Protein AF-A0A954RUV0-F1 (afdb_monomer_lite)

Radius of gyration: 16.63 Å; chains: 1; bounding box: 47×40×35 Å

Secondary structure (DSSP, 8-state):
-TTHHHHTSSSSSHHHHHHHHHHHHTT--SEEE-TTSS-EEE--SSHHHHHHHHHHHHHHSTT-TT------------------------

Foldseek 3Di:
DVCCVVLVHQAVDPLQVVVQVVCVVVPQPQKDADDSDPDIDTDDDDPVRLVVVVVCCVVVCVVPPNPDDDDDDDDDDPDDDDDDDDPDDD

pLDDT: mean 91.55, std 8.01, range [54.66, 98.0]

Sequence (90 aa):
LCFAACQGGPYASPQLERIVAMVRNRGYAGVGQSSWGPTLFAFVDSPDAAREFCEWFERDSAGAEFGRVGLQIAAISNHGARVVTENRLA

Structure (mmCIF, N/CA/C/O backbone):
data_AF-A0A954RUV0-F1
#
_entry.id   AF-A0A954RUV0-F1
#
loop_
_atom_site.group_PDB
_atom_site.id
_atom_site.type_symbol
_atom_site.label_atom_id
_atom_site.label_alt_id
_atom_site.label_comp_id
_atom_site.label_asym_id
_atom_site.label_entity_id
_atom_site.label_seq_id
_atom_site.pdbx_PDB_ins_code
_atom_site.Cartn_x
_atom_site.Cartn_y
_atom_site.Cartn_z
_atom_site.occupancy
_atom_site.B_iso_or_equiv
_atom_site.auth_seq_id
_atom_site.auth_comp_id
_atom_site.auth_asym_id
_atom_site.auth_atom_id
_atom_site.pdbx_PDB_model_num
ATOM 1 N N . LEU A 1 1 ? -4.546 -15.024 13.776 1.00 80.62 1 LEU A N 1
ATOM 2 C CA . LEU A 1 1 ? -3.532 -14.129 13.166 1.00 80.62 1 LEU A CA 1
ATOM 3 C C . LEU A 1 1 ? -2.256 -14.213 14.002 1.00 80.62 1 LEU A C 1
ATOM 5 O O . LEU A 1 1 ? -2.299 -13.796 15.151 1.00 80.62 1 LEU A O 1
ATOM 9 N N . CYS A 1 2 ? -1.165 -14.787 13.479 1.00 84.44 2 CYS A N 1
ATOM 10 C CA . CYS A 1 2 ? 0.010 -15.177 14.284 1.00 84.44 2 CYS A CA 1
ATOM 11 C C . CYS A 1 2 ? 0.727 -14.018 15.009 1.00 84.44 2 CYS A C 1
ATOM 13 O O . CYS A 1 2 ? 1.310 -14.254 16.058 1.00 84.44 2 CYS A O 1
ATOM 15 N N . PHE A 1 3 ? 0.641 -12.778 14.506 1.00 88.44 3 PHE A N 1
ATOM 16 C CA . PHE A 1 3 ? 1.305 -11.597 15.091 1.00 88.44 3 PHE A CA 1
ATOM 17 C C . PHE A 1 3 ? 0.340 -10.532 15.631 1.00 88.44 3 PHE A C 1
ATOM 19 O O . PHE A 1 3 ? 0.775 -9.458 16.038 1.00 88.44 3 PHE A O 1
ATOM 26 N N . ALA A 1 4 ? -0.970 -10.804 15.662 1.00 89.56 4 ALA A N 1
ATOM 27 C CA . ALA A 1 4 ? -1.955 -9.783 16.026 1.00 89.56 4 ALA A CA 1
ATOM 28 C C . ALA A 1 4 ? -1.758 -9.228 17.444 1.00 89.56 4 ALA A C 1
ATOM 30 O O . ALA A 1 4 ? -1.947 -8.036 17.650 1.00 89.56 4 ALA A O 1
ATOM 31 N N . ALA A 1 5 ? -1.309 -10.056 18.392 1.00 89.06 5 ALA A N 1
ATOM 32 C CA . ALA A 1 5 ? -1.007 -9.611 19.753 1.00 89.06 5 ALA A CA 1
ATOM 33 C C . ALA A 1 5 ? 0.122 -8.563 19.806 1.00 89.06 5 ALA A C 1
ATOM 35 O O . ALA A 1 5 ? 0.082 -7.670 20.642 1.00 89.06 5 ALA A O 1
ATOM 36 N N . CYS A 1 6 ? 1.103 -8.643 18.900 1.00 87.81 6 CYS A N 1
ATOM 37 C CA . CYS A 1 6 ? 2.206 -7.683 18.814 1.00 87.81 6 CYS A CA 1
ATOM 38 C C . CYS A 1 6 ? 1.851 -6.450 17.972 1.00 87.81 6 CYS A C 1
ATOM 40 O O . CYS A 1 6 ? 2.404 -5.381 18.197 1.00 87.81 6 CYS A O 1
ATOM 42 N N . GLN A 1 7 ? 0.946 -6.596 16.998 1.00 87.12 7 GLN A N 1
ATOM 43 C CA . GLN A 1 7 ? 0.530 -5.510 16.101 1.00 87.12 7 GLN A CA 1
ATOM 44 C C . GLN A 1 7 ? -0.687 -4.727 16.603 1.00 87.12 7 GLN A C 1
ATOM 46 O O . GLN A 1 7 ? -0.992 -3.684 16.049 1.00 87.12 7 GLN A O 1
ATOM 51 N N . GLY A 1 8 ? -1.414 -5.218 17.607 1.00 86.06 8 GLY A N 1
ATOM 52 C CA . GLY A 1 8 ? -2.694 -4.628 18.014 1.00 86.06 8 GLY A CA 1
ATOM 53 C C . GLY A 1 8 ? -3.880 -5.034 17.129 1.00 86.06 8 GLY A C 1
ATOM 54 O O . GLY A 1 8 ? -4.942 -4.425 17.222 1.00 86.06 8 GLY A O 1
ATOM 55 N N . GLY A 1 9 ? -3.725 -6.068 16.291 1.00 92.00 9 GLY A N 1
ATOM 56 C CA . GLY A 1 9 ? -4.768 -6.557 15.388 1.00 92.00 9 GLY A CA 1
ATOM 57 C C . GLY A 1 9 ? -4.238 -7.142 14.070 1.00 92.00 9 GLY A C 1
ATOM 58 O O . GLY A 1 9 ? -3.045 -7.441 13.948 1.00 92.00 9 GLY A O 1
ATOM 59 N N . PRO A 1 10 ? -5.110 -7.334 13.059 1.00 93.44 10 PRO A N 1
ATOM 60 C CA . PRO A 1 10 ? -4.683 -7.664 11.693 1.00 93.44 10 PRO A CA 1
ATOM 61 C C . PRO A 1 10 ? -3.772 -6.593 11.073 1.00 93.44 10 PRO A C 1
ATOM 63 O O . PRO A 1 10 ? -2.943 -6.927 10.229 1.00 93.44 10 PRO A O 1
ATOM 66 N N . TYR A 1 11 ? -3.897 -5.346 11.532 1.00 94.94 11 TYR A N 1
ATOM 67 C CA . TYR A 1 11 ? -3.071 -4.189 11.177 1.00 94.94 11 TYR A CA 1
ATOM 68 C C . TYR A 1 11 ? -2.674 -3.427 12.451 1.00 94.94 11 TYR A C 1
ATOM 70 O O . TYR A 1 11 ? -3.210 -3.708 13.522 1.00 94.94 11 TYR A O 1
ATOM 78 N N . ALA A 1 12 ? -1.760 -2.459 12.332 1.00 94.38 12 ALA A N 1
ATOM 79 C CA . ALA A 1 12 ? -1.184 -1.726 13.462 1.00 94.38 12 ALA A CA 1
ATOM 80 C C . ALA A 1 12 ? -2.184 -0.830 14.219 1.00 94.38 12 ALA A C 1
ATOM 82 O O . ALA A 1 12 ? -1.924 -0.419 15.349 1.00 94.38 12 ALA A O 1
ATOM 83 N N . SER A 1 13 ? -3.315 -0.482 13.596 1.00 93.12 13 SER A N 1
ATOM 84 C CA . SER A 1 13 ? -4.377 0.293 14.238 1.00 93.12 13 SER A CA 1
ATOM 85 C C . SER A 1 13 ? -5.736 0.125 13.538 1.00 93.12 13 SER A C 1
ATOM 87 O O . SER A 1 13 ? -5.780 -0.201 12.344 1.00 93.12 13 SER A O 1
ATOM 89 N N . PRO A 1 14 ? -6.856 0.422 14.229 1.00 92.19 14 PRO A N 1
ATOM 90 C CA . PRO A 1 14 ? -8.190 0.442 13.619 1.00 92.19 14 PRO A CA 1
ATOM 91 C C . PRO A 1 14 ? -8.323 1.431 12.449 1.00 92.19 14 PRO A C 1
ATOM 93 O O . PRO A 1 14 ? -9.147 1.246 11.557 1.00 92.19 14 PRO A O 1
ATOM 96 N N . GLN A 1 15 ? -7.532 2.508 12.441 1.00 93.44 15 GLN A N 1
ATOM 97 C CA . GLN A 1 15 ? -7.459 3.468 11.338 1.00 93.44 15 GLN A CA 1
ATOM 98 C C . GLN A 1 15 ? -6.944 2.779 10.070 1.00 93.44 15 GLN A C 1
ATOM 100 O O . GLN A 1 15 ? -7.567 2.894 9.017 1.00 93.44 15 GLN A O 1
ATOM 105 N N . LEU A 1 16 ? -5.842 2.028 10.177 1.00 94.69 16 LEU A N 1
ATOM 106 C CA . LEU A 1 16 ? -5.276 1.297 9.043 1.00 94.69 16 LEU A CA 1
ATOM 107 C C . LEU A 1 16 ? -6.224 0.205 8.549 1.00 94.69 16 LEU A C 1
ATOM 109 O O . LEU A 1 16 ? -6.396 0.052 7.345 1.00 94.69 16 LEU A O 1
ATOM 113 N N . GLU A 1 17 ? -6.891 -0.503 9.461 1.00 94.38 17 GLU A N 1
ATOM 114 C CA . GLU A 1 17 ? -7.898 -1.504 9.099 1.00 94.38 17 GLU A CA 1
ATOM 115 C C . GLU A 1 17 ? -9.035 -0.9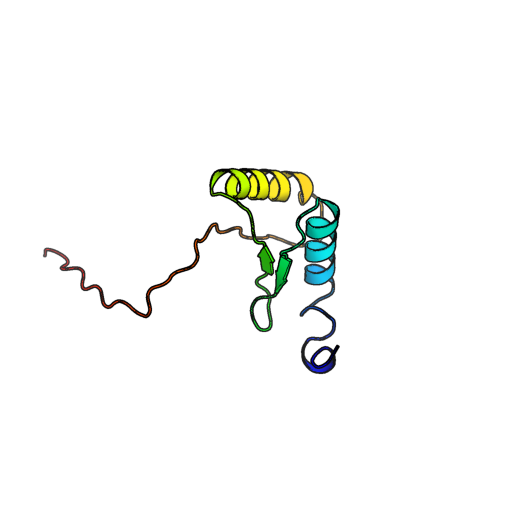06 8.260 1.00 94.38 17 GLU A C 1
ATOM 117 O O . GLU A 1 17 ? -9.404 -1.479 7.234 1.00 94.38 17 GLU A O 1
ATOM 122 N N . ARG A 1 18 ? -9.540 0.278 8.634 1.00 94.69 18 ARG A N 1
ATOM 123 C CA . ARG A 1 18 ? -10.568 0.986 7.857 1.00 94.69 18 ARG A CA 1
ATOM 124 C C . ARG A 1 18 ? -10.078 1.399 6.471 1.00 94.69 18 ARG A C 1
ATOM 126 O O . ARG A 1 18 ? -10.827 1.250 5.507 1.00 94.69 18 ARG A O 1
ATOM 133 N N . ILE A 1 19 ? -8.835 1.871 6.352 1.00 96.06 19 ILE A N 1
ATOM 134 C CA . ILE A 1 19 ? -8.244 2.207 5.049 1.00 96.06 19 ILE A CA 1
ATOM 135 C C . ILE A 1 19 ? -8.145 0.949 4.178 1.00 96.06 19 ILE A C 1
ATOM 137 O O . ILE A 1 19 ? -8.568 0.962 3.023 1.00 96.06 19 ILE A O 1
ATOM 141 N N . VAL A 1 20 ? -7.648 -0.161 4.730 1.00 96.50 20 VAL A N 1
ATOM 142 C CA . VAL A 1 20 ? -7.552 -1.425 3.990 1.00 96.50 20 VAL A CA 1
ATOM 143 C C . VAL A 1 20 ? -8.934 -1.928 3.567 1.00 96.50 20 VAL A C 1
ATOM 145 O O . VAL A 1 20 ? -9.102 -2.359 2.427 1.00 96.50 20 VAL A O 1
ATOM 148 N N . ALA A 1 21 ? -9.937 -1.840 4.443 1.00 95.31 21 ALA A N 1
ATOM 149 C CA . ALA A 1 21 ? -11.310 -2.205 4.113 1.00 95.31 21 ALA A CA 1
ATOM 150 C C . ALA A 1 21 ? -11.873 -1.341 2.973 1.00 95.31 21 ALA A C 1
ATOM 152 O O . ALA A 1 21 ? -12.429 -1.882 2.021 1.00 95.31 21 ALA A O 1
ATOM 153 N N . MET A 1 22 ? -11.670 -0.020 3.015 1.00 95.81 22 MET A N 1
ATOM 154 C CA . MET A 1 22 ? -12.083 0.902 1.949 1.00 95.81 22 MET A CA 1
ATOM 155 C C . MET A 1 22 ? -11.448 0.535 0.599 1.00 95.81 22 MET A C 1
ATOM 157 O O . MET A 1 22 ? -12.144 0.442 -0.411 1.00 95.81 22 MET A O 1
ATOM 161 N N . VAL A 1 23 ? -10.139 0.268 0.590 1.00 96.81 23 VAL A N 1
ATOM 162 C CA . VAL A 1 23 ? -9.391 -0.126 -0.614 1.00 96.81 23 VAL A CA 1
ATOM 163 C C . VAL A 1 23 ? -9.883 -1.468 -1.169 1.00 96.81 23 VAL A C 1
ATOM 165 O O . VAL A 1 23 ? -10.132 -1.581 -2.371 1.00 96.81 23 VAL A O 1
ATOM 168 N N . ARG A 1 24 ? -10.118 -2.466 -0.308 1.00 96.88 24 ARG A N 1
ATOM 169 C CA . ARG A 1 24 ? -10.678 -3.764 -0.726 1.00 96.88 24 ARG A CA 1
ATOM 170 C C . ARG A 1 24 ? -12.092 -3.639 -1.274 1.00 96.88 24 ARG A C 1
ATOM 172 O O . ARG A 1 24 ? -12.386 -4.234 -2.306 1.00 96.88 24 ARG A O 1
ATOM 179 N N . ASN A 1 25 ? -12.941 -2.835 -0.636 1.00 95.81 25 ASN A N 1
ATOM 180 C CA . ASN A 1 25 ? -14.316 -2.597 -1.083 1.00 95.81 25 ASN A CA 1
ATOM 181 C C . ASN A 1 25 ? -14.374 -1.945 -2.471 1.00 95.81 25 ASN A C 1
ATOM 183 O O . ASN A 1 25 ? -15.352 -2.130 -3.191 1.00 95.81 25 ASN A O 1
ATOM 187 N N . ARG A 1 26 ? -13.323 -1.220 -2.875 1.00 95.25 26 ARG A N 1
ATOM 188 C CA . ARG A 1 26 ? -13.204 -0.653 -4.224 1.00 95.25 26 ARG A CA 1
ATOM 189 C C . ARG A 1 26 ? -12.795 -1.675 -5.294 1.00 95.25 26 ARG A C 1
ATOM 191 O O . ARG A 1 26 ? -12.943 -1.378 -6.480 1.00 95.25 26 ARG A O 1
ATOM 198 N N . GLY A 1 27 ? -12.322 -2.856 -4.888 1.00 95.69 27 GLY A N 1
ATOM 199 C CA . GLY A 1 27 ? -11.906 -3.954 -5.768 1.00 95.69 27 GLY A CA 1
ATOM 200 C C . GLY A 1 27 ? -10.403 -4.254 -5.756 1.00 95.69 27 GLY A C 1
ATOM 201 O O . GLY A 1 27 ? -9.972 -5.206 -6.401 1.00 95.69 27 GLY A O 1
ATOM 202 N N . TYR A 1 28 ? -9.591 -3.497 -5.011 1.00 95.00 28 TYR A N 1
ATOM 203 C CA . TYR A 1 28 ? -8.148 -3.735 -4.930 1.00 95.00 28 TYR A CA 1
ATOM 204 C C . TYR A 1 28 ? -7.843 -4.856 -3.927 1.00 95.00 28 TYR A C 1
ATOM 206 O O . TYR A 1 28 ? -7.848 -4.653 -2.712 1.00 95.00 28 TYR A O 1
ATOM 214 N N . ALA A 1 29 ? -7.567 -6.061 -4.430 1.00 88.94 29 ALA A N 1
ATOM 215 C CA . ALA A 1 29 ? -7.280 -7.224 -3.586 1.00 88.94 29 ALA A CA 1
ATOM 216 C C . ALA A 1 29 ? -5.868 -7.189 -2.966 1.00 88.94 29 ALA A C 1
ATOM 218 O O . ALA A 1 29 ? -5.672 -7.624 -1.830 1.00 88.94 29 ALA A O 1
ATOM 219 N N . GLY A 1 30 ? -4.888 -6.649 -3.697 1.00 94.88 30 GLY A N 1
ATOM 220 C CA . GLY A 1 30 ? -3.470 -6.635 -3.330 1.00 94.88 30 GLY A CA 1
ATOM 221 C C . GLY A 1 30 ? -3.077 -5.528 -2.353 1.00 94.88 30 GLY A C 1
ATOM 222 O O . GLY A 1 30 ? -2.103 -4.834 -2.613 1.00 94.88 30 GLY A O 1
ATOM 223 N N . VAL A 1 31 ? -3.828 -5.339 -1.265 1.00 97.75 31 VAL A N 1
ATOM 224 C CA . VAL A 1 31 ? -3.575 -4.305 -0.245 1.00 97.75 31 VAL A CA 1
ATOM 225 C C . VAL A 1 31 ? -3.148 -4.908 1.094 1.00 97.75 31 VAL A C 1
ATOM 227 O O . VAL A 1 31 ? -3.714 -5.908 1.556 1.00 97.75 31 VAL A O 1
ATOM 230 N N . GLY A 1 32 ? -2.167 -4.275 1.737 1.00 96.06 32 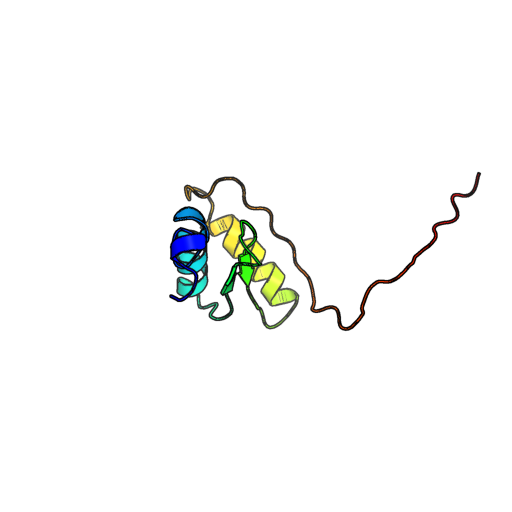GLY A N 1
ATOM 231 C CA . GLY A 1 32 ? -1.626 -4.705 3.020 1.00 96.06 32 GLY A CA 1
ATOM 232 C C . GLY A 1 32 ? -0.817 -3.626 3.733 1.00 96.06 32 GLY A C 1
ATOM 233 O O . GLY A 1 32 ? -0.758 -2.475 3.308 1.00 96.06 32 GLY A O 1
ATOM 234 N N . GLN A 1 33 ? -0.194 -4.020 4.841 1.00 96.44 33 GLN A N 1
ATOM 235 C CA . GLN A 1 33 ? 0.674 -3.168 5.648 1.00 96.44 33 GLN A CA 1
ATOM 236 C C . GLN A 1 33 ? 2.139 -3.506 5.392 1.00 96.44 33 GLN A C 1
ATOM 238 O O . GLN A 1 33 ? 2.516 -4.676 5.342 1.00 96.44 33 GLN A O 1
ATOM 243 N N . SER A 1 34 ? 2.966 -2.472 5.275 1.00 96.19 34 SER A N 1
ATOM 244 C CA . SER A 1 34 ? 4.414 -2.619 5.276 1.00 96.19 34 SER A CA 1
ATOM 245 C C . SER A 1 34 ? 4.930 -2.639 6.714 1.00 96.19 34 SER A C 1
ATOM 247 O O . SER A 1 34 ? 4.688 -1.703 7.481 1.00 96.19 34 SER A O 1
ATOM 249 N N . SER A 1 35 ? 5.665 -3.695 7.076 1.00 93.19 35 SER A N 1
ATOM 250 C CA . SER A 1 35 ? 6.284 -3.846 8.401 1.00 93.19 35 SER A CA 1
ATOM 251 C C . SER A 1 35 ? 5.255 -3.682 9.538 1.00 93.19 35 SER A C 1
ATOM 253 O O . SER A 1 35 ? 4.131 -4.174 9.446 1.00 93.19 35 SER A O 1
ATOM 255 N N . TRP A 1 36 ? 5.619 -2.963 10.598 1.00 93.56 36 TRP A N 1
ATOM 256 C CA . TRP A 1 36 ? 4.779 -2.631 11.750 1.00 93.56 36 TRP A CA 1
ATOM 257 C C . TRP A 1 36 ? 3.885 -1.393 11.531 1.00 93.56 36 TRP A C 1
ATOM 259 O O . TRP A 1 36 ? 3.297 -0.890 12.485 1.00 93.56 36 TRP A O 1
ATOM 269 N N . GLY A 1 37 ? 3.768 -0.899 10.292 1.00 93.44 37 GLY A N 1
ATOM 270 C CA . GLY A 1 37 ? 3.034 0.325 9.966 1.00 93.44 37 GLY A CA 1
ATOM 271 C C . GLY A 1 37 ? 3.839 1.615 10.216 1.00 93.44 37 GLY A C 1
ATOM 272 O O . GLY A 1 37 ? 5.020 1.556 10.560 1.00 93.44 37 GLY A O 1
ATOM 273 N N . PRO A 1 38 ? 3.230 2.800 10.000 1.00 94.31 38 PRO A N 1
ATOM 274 C CA . PRO A 1 38 ? 1.844 3.012 9.568 1.00 94.31 38 PRO A CA 1
ATOM 275 C C . PRO A 1 38 ? 1.635 2.882 8.049 1.00 94.31 38 PRO A C 1
ATOM 277 O O . PRO A 1 38 ? 0.516 3.035 7.567 1.00 94.31 38 PRO A O 1
ATOM 280 N N . THR A 1 39 ? 2.694 2.618 7.281 1.00 97.12 39 THR A N 1
ATOM 281 C CA . THR A 1 39 ? 2.616 2.559 5.819 1.00 97.12 39 THR A CA 1
ATOM 282 C C . THR A 1 39 ? 1.801 1.359 5.344 1.00 97.12 39 THR A C 1
ATOM 284 O O . THR A 1 39 ? 2.086 0.213 5.698 1.0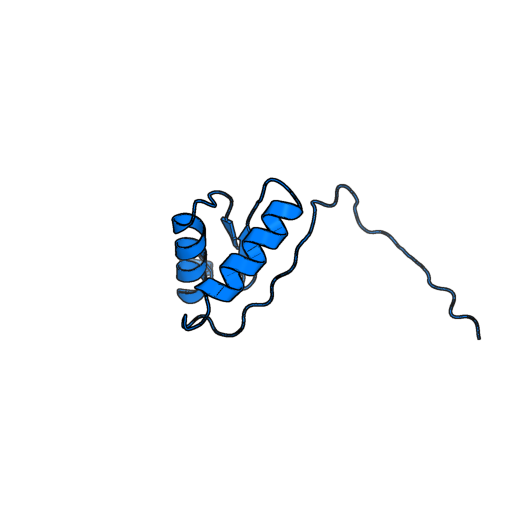0 97.12 39 THR A O 1
ATOM 287 N N . LEU A 1 40 ? 0.824 1.627 4.479 1.00 97.56 40 LEU A N 1
ATOM 288 C C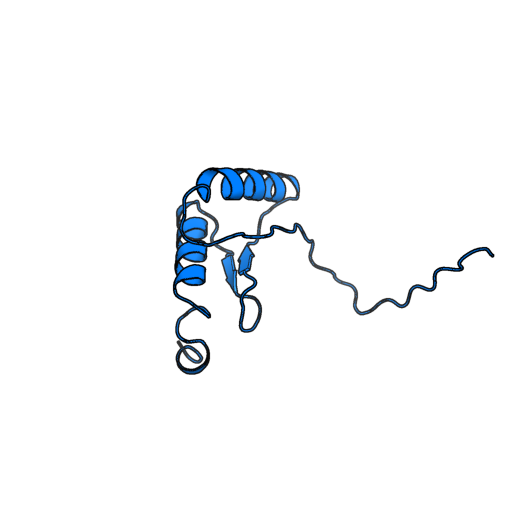A . LEU A 1 40 ? 0.103 0.626 3.698 1.00 97.56 40 LEU A CA 1
ATOM 289 C C . LEU A 1 40 ? 0.628 0.605 2.260 1.00 97.56 40 LEU A C 1
ATOM 291 O O . LEU A 1 40 ? 1.177 1.595 1.779 1.00 97.56 40 LEU A O 1
ATOM 295 N N . PHE A 1 41 ? 0.444 -0.515 1.573 1.00 98.00 41 PHE A N 1
ATOM 296 C CA . PHE A 1 41 ? 0.710 -0.646 0.143 1.00 98.00 41 PHE A CA 1
ATOM 297 C C . PHE A 1 41 ? -0.503 -1.249 -0.562 1.00 98.00 41 PHE A C 1
ATOM 299 O O . PHE A 1 41 ? -1.252 -2.018 0.043 1.00 98.00 41 PHE A O 1
ATOM 306 N N . ALA A 1 42 ? -0.666 -0.930 -1.844 1.00 97.81 42 ALA A N 1
ATOM 307 C CA . ALA A 1 42 ? -1.616 -1.572 -2.742 1.00 97.81 42 ALA A CA 1
ATOM 308 C C . ALA A 1 42 ? -0.931 -1.859 -4.085 1.00 97.81 42 ALA A C 1
ATOM 310 O O . ALA A 1 42 ? -0.228 -1.001 -4.616 1.00 97.81 42 ALA A O 1
ATOM 311 N N . PHE A 1 43 ? -1.121 -3.063 -4.621 1.00 97.38 43 PHE A N 1
ATOM 312 C CA . PHE A 1 43 ? -0.692 -3.409 -5.973 1.00 97.38 43 PHE A CA 1
ATOM 313 C C . PHE A 1 43 ? -1.735 -2.970 -7.002 1.00 97.38 43 PHE A C 1
ATOM 315 O O . PHE A 1 43 ? -2.938 -3.136 -6.792 1.00 97.38 43 PHE A O 1
ATOM 322 N N . VAL A 1 44 ? -1.245 -2.443 -8.120 1.00 96.44 44 VAL A N 1
ATOM 323 C CA . VAL A 1 44 ? -2.020 -2.014 -9.288 1.00 96.44 44 VAL A CA 1
ATOM 324 C C . VAL A 1 44 ? -1.284 -2.443 -10.556 1.00 96.44 44 VAL A C 1
ATOM 326 O O . VAL A 1 44 ? -0.063 -2.602 -10.539 1.00 96.44 44 VAL A O 1
ATOM 329 N N . ASP A 1 45 ? -2.019 -2.622 -11.650 1.00 94.62 45 ASP A N 1
ATOM 330 C CA . ASP A 1 45 ? -1.489 -3.270 -12.858 1.00 94.62 45 ASP A CA 1
ATOM 331 C C . ASP A 1 45 ? -0.603 -2.359 -13.721 1.00 94.62 45 ASP A C 1
ATOM 333 O O . ASP A 1 45 ? 0.154 -2.839 -14.565 1.00 94.62 45 ASP A O 1
ATOM 337 N N . SER A 1 46 ? -0.686 -1.037 -13.540 1.00 96.31 46 SER A N 1
ATOM 338 C CA . SER A 1 46 ? 0.049 -0.077 -14.366 1.00 96.31 46 SER A CA 1
ATOM 339 C C . SER A 1 46 ? 0.282 1.270 -13.666 1.00 96.31 46 SER A C 1
ATOM 341 O O . SER A 1 46 ? -0.390 1.590 -12.681 1.00 96.31 46 SER A O 1
ATOM 343 N N . PRO A 1 47 ? 1.203 2.109 -14.183 1.00 96.75 47 PRO A N 1
ATOM 344 C CA . PRO A 1 47 ? 1.366 3.485 -13.714 1.00 96.75 47 PRO A CA 1
ATOM 345 C C . PRO A 1 47 ? 0.115 4.360 -13.885 1.00 96.75 47 PRO A C 1
ATOM 347 O O . PRO A 1 47 ? -0.088 5.269 -13.084 1.00 96.75 47 PRO A O 1
ATOM 350 N N . ASP A 1 48 ? -0.712 4.106 -14.906 1.00 97.81 48 ASP A N 1
ATOM 351 C CA . ASP A 1 48 ? -1.998 4.796 -15.083 1.00 97.81 48 ASP A CA 1
ATOM 352 C C . ASP A 1 48 ? -2.983 4.393 -13.985 1.00 97.81 48 ASP A C 1
ATOM 354 O O . ASP A 1 48 ? -3.513 5.259 -13.294 1.00 97.81 48 ASP A O 1
ATOM 358 N N . ALA A 1 49 ? -3.118 3.090 -13.719 1.00 97.06 49 ALA A N 1
ATOM 359 C CA . ALA A 1 49 ? -3.945 2.588 -12.625 1.00 97.06 49 ALA A CA 1
ATOM 360 C C . ALA A 1 49 ? -3.473 3.113 -11.255 1.00 97.06 49 ALA A C 1
ATOM 362 O O . ALA A 1 49 ? -4.286 3.356 -10.368 1.00 97.06 49 ALA A O 1
ATOM 363 N N . ALA A 1 50 ? -2.166 3.339 -11.079 1.00 97.62 50 ALA A N 1
ATOM 364 C CA . ALA A 1 50 ? -1.621 3.961 -9.873 1.00 97.62 50 ALA A CA 1
ATOM 365 C C . ALA A 1 50 ? -2.069 5.423 -9.709 1.00 97.62 50 ALA A C 1
ATOM 367 O O . ALA A 1 50 ? -2.396 5.840 -8.599 1.00 97.62 50 ALA A O 1
ATOM 368 N N . ARG A 1 51 ? -2.114 6.197 -10.801 1.00 97.94 51 ARG A N 1
ATOM 369 C CA . ARG A 1 51 ? -2.636 7.572 -10.785 1.00 97.94 51 ARG A CA 1
ATOM 370 C C . ARG A 1 51 ? -4.134 7.594 -10.503 1.00 97.94 51 ARG A C 1
ATOM 372 O O . ARG A 1 51 ? -4.557 8.309 -9.601 1.00 97.94 51 ARG A O 1
ATOM 379 N N . GLU A 1 52 ? -4.905 6.756 -11.194 1.00 97.19 52 GLU A N 1
ATOM 380 C CA . GLU A 1 52 ? -6.349 6.613 -10.970 1.00 97.19 52 GLU A CA 1
ATOM 381 C C . GLU A 1 52 ? -6.663 6.197 -9.526 1.00 97.19 52 GLU A C 1
ATOM 383 O O . GLU A 1 52 ? -7.602 6.710 -8.914 1.00 97.19 52 GLU A O 1
ATOM 388 N N . PHE A 1 53 ? -5.852 5.301 -8.951 1.00 97.56 53 PHE A N 1
ATOM 389 C CA . PHE A 1 53 ? -5.933 4.936 -7.541 1.00 97.56 53 PHE A CA 1
ATOM 390 C C . PHE A 1 53 ? -5.710 6.150 -6.638 1.00 97.56 53 PHE A C 1
ATOM 392 O O . PHE A 1 53 ? -6.502 6.358 -5.723 1.00 97.56 53 PHE A O 1
ATOM 399 N N . CYS A 1 54 ? -4.658 6.943 -6.875 1.00 97.00 54 CYS A N 1
ATOM 400 C CA . CYS A 1 54 ? -4.363 8.121 -6.061 1.00 97.00 54 CYS A CA 1
ATOM 401 C C . CYS A 1 54 ? -5.491 9.156 -6.124 1.00 97.00 54 CYS A C 1
ATOM 403 O O . CYS A 1 54 ? -5.966 9.591 -5.080 1.00 97.00 54 CYS A O 1
ATOM 405 N N . GLU A 1 55 ? -5.973 9.479 -7.323 1.00 96.38 55 GLU A N 1
ATOM 406 C CA . GLU A 1 55 ? -7.085 10.416 -7.521 1.00 96.38 55 GLU A CA 1
ATOM 407 C C . GLU A 1 55 ? -8.372 9.930 -6.846 1.00 96.38 55 GLU A C 1
ATOM 409 O O . GLU A 1 55 ? -9.082 10.704 -6.199 1.00 96.38 55 GLU A O 1
ATOM 414 N N . TRP A 1 56 ? -8.682 8.634 -6.973 1.00 95.94 56 TRP A N 1
ATOM 415 C CA . TRP A 1 56 ? -9.810 8.035 -6.267 1.00 95.94 56 TRP A CA 1
ATOM 416 C C . TRP A 1 56 ? -9.626 8.114 -4.756 1.00 95.94 56 TRP A C 1
ATOM 418 O O . TRP A 1 56 ? -10.534 8.563 -4.065 1.00 95.94 56 TRP A O 1
ATOM 428 N N . PHE A 1 57 ? -8.469 7.710 -4.241 1.00 95.88 57 PHE A N 1
ATOM 429 C CA . PHE A 1 57 ? -8.218 7.694 -2.809 1.00 95.88 57 PHE A CA 1
ATOM 430 C C . PHE A 1 57 ? -8.338 9.097 -2.220 1.00 95.88 57 PHE A C 1
ATOM 432 O O . PHE A 1 57 ? -9.005 9.273 -1.207 1.00 95.88 57 PHE A O 1
ATOM 439 N N . GLU A 1 58 ? -7.739 10.107 -2.848 1.00 93.88 58 GLU A N 1
ATOM 440 C CA . GLU A 1 58 ? -7.805 11.496 -2.386 1.00 93.88 58 GLU A CA 1
ATOM 441 C C . GLU A 1 58 ? -9.243 12.023 -2.353 1.00 93.88 58 GLU A C 1
ATOM 443 O O . GLU A 1 58 ? -9.659 12.615 -1.356 1.00 93.88 58 GLU A O 1
ATOM 448 N N . ARG A 1 59 ? -10.024 11.763 -3.406 1.00 92.56 59 ARG A N 1
ATOM 449 C CA . ARG A 1 59 ? -11.426 12.187 -3.490 1.00 92.56 59 ARG A CA 1
ATOM 450 C C . ARG A 1 59 ? -12.317 11.464 -2.481 1.00 92.56 59 ARG A C 1
ATOM 452 O O . ARG A 1 59 ? -13.145 12.102 -1.840 1.00 92.56 59 ARG A O 1
ATOM 459 N N . ASP A 1 60 ? -12.182 10.148 -2.366 1.00 91.19 60 ASP A N 1
ATOM 460 C CA . ASP A 1 60 ? -13.104 9.297 -1.607 1.00 91.19 60 ASP A CA 1
ATOM 461 C C . ASP A 1 60 ? -12.706 9.155 -0.124 1.00 91.19 60 ASP A C 1
ATOM 463 O O . ASP A 1 60 ? -13.545 8.818 0.709 1.00 91.19 60 ASP A O 1
ATOM 467 N N . SER A 1 61 ? -11.452 9.449 0.237 1.00 88.44 61 SER A N 1
ATOM 468 C CA . SER A 1 61 ? -11.032 9.580 1.642 1.00 88.44 61 SER A CA 1
ATOM 469 C C . SER A 1 61 ? -11.278 10.979 2.215 1.00 88.44 61 SER A C 1
ATOM 471 O O . SER A 1 61 ? -11.119 11.182 3.423 1.00 88.44 61 SER A O 1
ATOM 473 N N . ALA A 1 62 ? -11.700 11.941 1.387 1.00 78.00 62 ALA A N 1
ATOM 474 C CA . ALA A 1 62 ? -12.078 13.270 1.840 1.00 78.00 62 ALA A CA 1
ATOM 475 C C . ALA A 1 62 ? -13.253 13.177 2.830 1.00 78.00 62 ALA A C 1
ATOM 477 O O . ALA A 1 62 ? -14.341 12.710 2.503 1.00 78.00 62 ALA A O 1
ATOM 478 N N . GLY A 1 63 ? -13.018 13.612 4.069 1.00 72.75 63 GLY A N 1
ATOM 479 C CA . GLY A 1 63 ? -13.999 13.533 5.157 1.00 72.75 63 GLY A CA 1
ATOM 480 C C . GLY A 1 63 ? -13.967 12.229 5.959 1.00 72.75 63 GLY A C 1
ATOM 481 O O . GLY A 1 63 ? -14.664 12.129 6.966 1.00 72.75 63 GLY A O 1
ATOM 482 N N . ALA A 1 64 ? -13.136 11.253 5.585 1.00 79.31 64 ALA A N 1
ATOM 483 C CA . ALA A 1 64 ? -12.887 10.098 6.433 1.00 79.31 64 ALA A CA 1
ATOM 484 C C . ALA A 1 64 ? -11.950 10.462 7.598 1.00 79.31 64 ALA A C 1
ATOM 486 O O . ALA A 1 64 ? -10.951 11.166 7.435 1.00 79.31 64 ALA A O 1
ATOM 487 N N . GLU A 1 65 ? -12.233 9.937 8.792 1.00 81.44 65 GLU A N 1
ATOM 488 C CA . GLU A 1 65 ? -11.411 10.146 9.993 1.00 81.44 65 GLU A CA 1
ATOM 489 C C . GLU A 1 65 ? -10.142 9.268 9.980 1.00 81.44 65 GLU A C 1
ATOM 491 O O . GLU A 1 65 ? -9.951 8.390 10.832 1.00 81.44 65 GLU A O 1
ATOM 496 N N . PHE A 1 66 ? -9.290 9.459 8.969 1.00 81.69 66 PHE A N 1
ATOM 497 C CA . PHE A 1 66 ? -7.986 8.794 8.822 1.00 81.69 66 PHE A CA 1
ATOM 498 C C . PHE A 1 66 ? -6.802 9.711 9.153 1.00 81.69 66 PHE A C 1
ATOM 500 O O . PHE A 1 66 ? -5.688 9.230 9.350 1.00 81.69 66 PHE A O 1
ATOM 507 N N . GLY A 1 67 ? -7.035 11.024 9.240 1.00 82.75 67 GLY A N 1
ATOM 508 C CA . GLY A 1 67 ? -5.966 12.019 9.252 1.00 82.75 67 GLY A CA 1
ATOM 509 C C . GLY A 1 67 ? -5.354 12.211 7.860 1.00 82.75 67 GLY A C 1
ATOM 510 O O . GLY A 1 67 ? -5.879 11.731 6.857 1.00 82.75 67 GLY A O 1
ATOM 511 N N . ARG A 1 68 ? -4.241 12.947 7.782 1.00 87.81 68 ARG A N 1
ATOM 512 C CA . ARG A 1 68 ? -3.548 13.190 6.510 1.00 87.81 68 ARG A CA 1
ATOM 513 C C . ARG A 1 68 ? -2.825 11.922 6.052 1.00 87.81 68 ARG A C 1
ATOM 515 O O . ARG A 1 68 ? -1.922 11.454 6.741 1.00 87.81 68 ARG A O 1
ATOM 522 N N . VAL A 1 69 ? -3.160 11.433 4.862 1.00 92.81 69 VAL A N 1
ATOM 523 C CA . VAL A 1 69 ? -2.471 10.312 4.209 1.00 92.81 69 VAL A CA 1
ATOM 524 C C . VAL A 1 69 ? -1.584 10.854 3.088 1.00 92.81 69 VAL A C 1
ATOM 526 O O . VAL A 1 69 ? -2.043 11.626 2.253 1.00 92.81 69 VAL A O 1
ATOM 529 N N . GLY A 1 70 ? -0.302 10.486 3.088 1.00 94.88 70 GLY A N 1
ATOM 530 C CA . GLY A 1 70 ? 0.605 10.748 1.968 1.00 94.88 70 GLY A CA 1
ATOM 531 C C . GLY A 1 70 ? 0.609 9.567 1.002 1.00 94.88 70 GLY A C 1
ATOM 532 O O . GLY A 1 70 ? 0.731 8.426 1.444 1.00 94.88 70 GLY A O 1
ATOM 533 N N . LEU A 1 71 ? 0.495 9.836 -0.298 1.00 96.50 71 LEU A N 1
ATOM 534 C CA . LEU A 1 71 ? 0.521 8.816 -1.345 1.00 96.50 71 LEU A CA 1
ATOM 535 C C . LEU A 1 71 ? 1.830 8.892 -2.134 1.00 96.50 71 LEU A C 1
ATOM 537 O O . LEU A 1 71 ? 2.317 9.976 -2.453 1.00 96.50 71 LEU A O 1
ATOM 541 N N . GLN A 1 72 ? 2.403 7.730 -2.439 1.00 97.75 72 GLN A N 1
ATOM 542 C CA . GLN A 1 72 ? 3.593 7.598 -3.275 1.00 97.75 72 GLN A CA 1
ATOM 543 C C . GLN A 1 72 ? 3.410 6.430 -4.239 1.00 97.75 72 GLN A C 1
ATOM 545 O O . GLN A 1 72 ? 3.006 5.341 -3.834 1.00 97.75 72 GLN A O 1
ATOM 550 N N . ILE A 1 73 ? 3.741 6.662 -5.509 1.00 97.94 73 ILE A N 1
ATOM 551 C CA . ILE A 1 73 ? 3.774 5.627 -6.541 1.00 97.94 73 ILE A CA 1
ATOM 552 C C . ILE A 1 73 ? 5.215 5.140 -6.660 1.00 97.94 73 ILE A C 1
ATOM 554 O O . ILE A 1 73 ? 6.128 5.933 -6.891 1.00 97.94 73 ILE A O 1
ATOM 558 N N . ALA A 1 74 ? 5.416 3.835 -6.518 1.00 96.62 74 ALA A N 1
ATOM 559 C CA . ALA A 1 74 ? 6.713 3.195 -6.673 1.00 96.62 74 ALA A CA 1
ATOM 560 C C . ALA A 1 74 ? 6.576 1.907 -7.488 1.00 96.62 74 ALA A C 1
ATOM 562 O O . ALA A 1 74 ? 5.561 1.216 -7.417 1.00 96.62 74 ALA A O 1
ATOM 563 N N . ALA A 1 75 ? 7.622 1.580 -8.244 1.00 95.38 75 ALA A N 1
ATOM 564 C CA . ALA A 1 75 ? 7.769 0.289 -8.901 1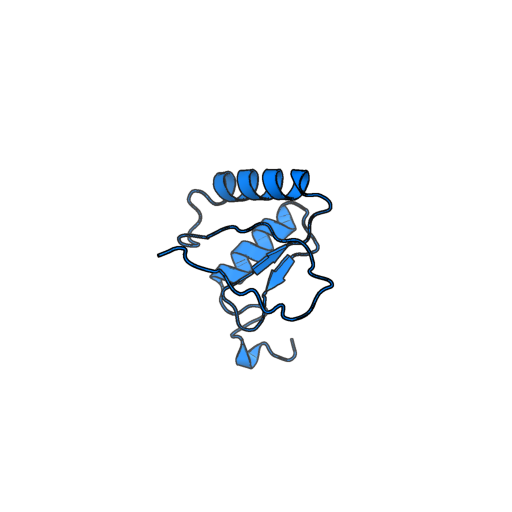.00 95.38 75 ALA A CA 1
ATOM 565 C C . ALA A 1 75 ? 8.656 -0.635 -8.058 1.00 95.38 75 ALA A C 1
ATOM 567 O O . ALA A 1 75 ? 9.473 -0.177 -7.255 1.00 95.38 75 ALA A O 1
ATOM 568 N N . ILE A 1 76 ? 8.527 -1.944 -8.273 1.00 93.00 76 ILE A N 1
ATOM 569 C CA . ILE A 1 76 ? 9.433 -2.926 -7.674 1.00 93.00 76 ILE A CA 1
ATOM 570 C C . ILE A 1 76 ? 10.855 -2.649 -8.176 1.00 93.00 76 ILE A C 1
ATOM 572 O O . ILE A 1 76 ? 11.112 -2.642 -9.380 1.00 93.00 76 ILE A O 1
ATOM 576 N N . SER A 1 77 ? 11.788 -2.439 -7.246 1.00 93.62 77 SER A N 1
ATOM 577 C CA . SER A 1 77 ? 13.211 -2.346 -7.568 1.00 93.62 77 SER A CA 1
ATOM 57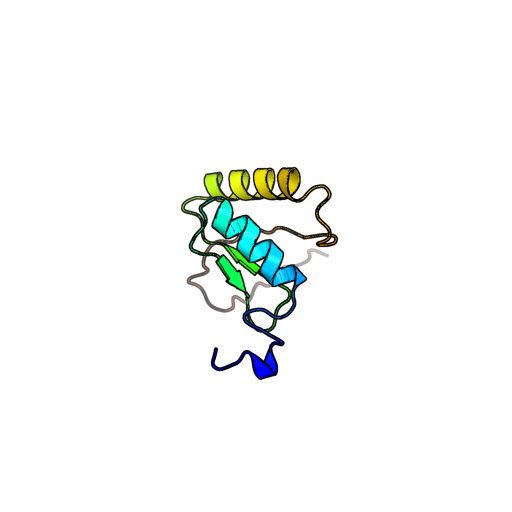8 C C . SER A 1 77 ? 13.825 -3.740 -7.580 1.00 93.62 77 SER A C 1
ATOM 580 O O . SER A 1 77 ? 13.977 -4.363 -6.533 1.00 93.62 77 SER A O 1
ATOM 582 N N . ASN A 1 78 ? 14.253 -4.197 -8.757 1.00 95.69 78 ASN A N 1
ATOM 583 C CA . ASN A 1 78 ? 15.066 -5.412 -8.908 1.00 95.69 78 ASN A CA 1
ATOM 584 C C . ASN A 1 78 ? 16.572 -5.134 -8.732 1.00 95.69 78 ASN A C 1
ATOM 586 O O . ASN A 1 78 ? 17.419 -5.919 -9.155 1.00 95.69 78 ASN A O 1
ATOM 590 N N . HIS A 1 79 ? 16.913 -3.997 -8.124 1.00 92.50 79 HIS A N 1
ATOM 591 C CA . HIS A 1 79 ? 18.276 -3.600 -7.801 1.00 92.50 79 HIS A CA 1
ATOM 592 C C . HIS A 1 79 ? 18.414 -3.408 -6.289 1.00 92.50 79 HIS A C 1
ATOM 594 O O . HIS A 1 79 ? 17.530 -2.835 -5.649 1.00 92.50 79 HIS A O 1
ATOM 600 N N . GLY A 1 80 ? 19.537 -3.873 -5.735 1.00 92.81 80 GLY A N 1
ATOM 601 C CA . GLY A 1 80 ? 19.935 -3.582 -4.358 1.00 92.81 80 GLY A CA 1
ATOM 602 C C . GLY A 1 80 ? 20.437 -2.143 -4.190 1.00 92.81 80 GLY A C 1
ATOM 603 O O . GLY A 1 80 ? 20.182 -1.270 -5.021 1.00 92.81 80 GLY A O 1
ATOM 604 N N . ALA A 1 81 ? 21.183 -1.892 -3.115 1.00 93.06 81 ALA A N 1
ATOM 605 C CA . ALA A 1 81 ? 21.747 -0.573 -2.848 1.00 93.06 81 ALA A CA 1
ATOM 606 C C . ALA A 1 81 ? 22.654 -0.091 -3.999 1.00 93.06 81 ALA A C 1
ATOM 608 O O . ALA A 1 81 ? 23.467 -0.850 -4.528 1.00 93.06 81 ALA A O 1
ATOM 609 N N . ARG A 1 82 ? 22.535 1.191 -4.360 1.00 92.25 82 ARG A N 1
ATOM 610 C CA . ARG A 1 82 ? 23.406 1.869 -5.330 1.00 92.25 82 ARG A CA 1
ATOM 611 C C . ARG A 1 82 ? 24.109 3.029 -4.640 1.00 92.25 82 ARG A C 1
ATOM 613 O O . ARG A 1 82 ? 23.457 3.837 -3.988 1.00 92.25 82 ARG A O 1
ATOM 620 N N . VAL A 1 83 ? 25.424 3.122 -4.815 1.00 92.25 83 VAL A N 1
ATOM 621 C CA . VAL A 1 83 ? 26.209 4.278 -4.370 1.00 92.25 83 VAL A CA 1
ATOM 622 C C . VAL A 1 83 ? 26.292 5.261 -5.533 1.00 92.25 83 VAL A C 1
ATOM 624 O O . VAL A 1 83 ? 26.735 4.894 -6.620 1.00 92.25 83 VAL A O 1
ATOM 627 N N . VAL A 1 84 ? 25.829 6.490 -5.315 1.00 90.69 84 VAL A N 1
ATOM 628 C CA . VAL A 1 84 ? 25.878 7.583 -6.294 1.00 90.69 84 VAL A CA 1
ATOM 629 C C . VAL A 1 84 ? 26.616 8.747 -5.642 1.00 90.69 84 VAL A C 1
ATOM 631 O O . VAL A 1 84 ? 26.276 9.143 -4.530 1.00 90.69 84 VAL A O 1
ATOM 634 N N . THR A 1 85 ? 27.646 9.271 -6.304 1.00 88.94 85 THR A N 1
ATOM 635 C CA . THR A 1 85 ? 28.420 10.425 -5.828 1.00 88.94 85 THR A CA 1
ATOM 636 C C . THR A 1 85 ? 28.096 11.619 -6.719 1.00 88.94 85 THR A C 1
ATOM 638 O O . THR A 1 85 ? 28.388 11.589 -7.912 1.00 88.94 85 THR A O 1
ATOM 641 N N . GLU A 1 86 ? 27.476 12.662 -6.166 1.00 80.69 86 GLU A N 1
ATOM 642 C CA . GLU A 1 86 ? 27.281 13.928 -6.879 1.00 80.69 86 GLU A CA 1
ATOM 643 C C . GLU A 1 86 ? 28.512 14.817 -6.679 1.00 80.69 86 GLU A C 1
ATOM 645 O O . GLU A 1 86 ? 28.821 15.230 -5.561 1.00 80.69 86 GLU A O 1
ATOM 650 N N . ASN A 1 87 ? 29.219 15.134 -7.766 1.00 74.38 87 ASN A N 1
ATOM 651 C CA . ASN A 1 87 ? 30.226 16.190 -7.745 1.00 74.38 87 ASN A CA 1
ATOM 652 C C . ASN A 1 87 ? 29.488 17.536 -7.711 1.00 74.38 87 ASN A C 1
ATOM 654 O O . ASN A 1 87 ? 29.001 18.001 -8.742 1.00 74.38 87 ASN A O 1
ATOM 658 N N . ARG A 1 88 ? 29.397 18.179 -6.539 1.00 63.25 88 ARG A N 1
ATOM 659 C CA . ARG A 1 88 ? 29.080 19.613 -6.497 1.00 63.25 88 ARG A CA 1
ATOM 660 C C . ARG A 1 88 ? 30.247 20.353 -7.138 1.00 63.25 88 ARG A C 1
ATOM 662 O O . ARG A 1 88 ? 31.333 20.389 -6.567 1.00 63.25 88 ARG A O 1
ATOM 669 N N . LEU A 1 89 ? 30.022 20.906 -8.327 1.00 63.28 89 LEU A N 1
ATOM 670 C CA . LEU A 1 89 ? 30.909 21.921 -8.883 1.00 63.28 89 LEU A CA 1
ATOM 671 C C . LEU A 1 89 ? 30.977 23.086 -7.882 1.00 63.28 89 LEU A C 1
ATOM 673 O O . LEU A 1 89 ? 29.941 23.508 -7.362 1.00 63.28 89 LEU A O 1
ATOM 677 N N . ALA A 1 90 ? 32.208 23.491 -7.568 1.00 54.66 90 ALA A N 1
ATOM 678 C CA . ALA A 1 90 ? 32.539 24.611 -6.692 1.00 54.66 90 ALA A CA 1
ATOM 679 C C . ALA A 1 90 ? 32.219 25.959 -7.348 1.00 54.66 90 ALA A C 1
ATOM 681 O O . ALA A 1 90 ? 32.306 26.035 -8.597 1.00 54.66 90 ALA A O 1
#